Protein AF-A0A731H8X4-F1 (afdb_monomer_lite)

pLDDT: mean 91.04, std 11.13, range [48.56, 98.38]

Secondary structure (DSSP, 8-state):
--HHHHHHHHHHHHHHTSTT--S-GGGS-HHHHHHHHHHHHHHHHTT-HHHHHHHHHHTT-HHHHHHHHHHHHHHHHHHHHHHHHTT-

Radius of gyration: 14.01 Å; chains: 1; bounding box: 28×38×36 Å

Structure (mmCIF, N/CA/C/O backbone):
data_AF-A0A731H8X4-F1
#
_entry.id   AF-A0A731H8X4-F1
#
loop_
_atom_site.group_PDB
_atom_site.id
_atom_site.type_symbol
_atom_site.label_atom_id
_atom_site.label_alt_id
_atom_site.label_comp_id
_atom_site.label_asym_id
_atom_site.label_entity_id
_atom_site.label_seq_id
_atom_site.pdbx_PDB_ins_code
_atom_site.Cartn_x
_atom_site.Cartn_y
_atom_site.Cartn_z
_atom_site.occupancy
_atom_site.B_iso_or_equiv
_atom_site.auth_seq_id
_atom_site.auth_comp_id
_atom_site.auth_asym_id
_atom_site.auth_atom_id
_atom_site.pdbx_PDB_model_num
ATOM 1 N N . MET A 1 1 ? -4.742 11.439 7.504 1.00 80.88 1 MET A N 1
ATOM 2 C CA . MET A 1 1 ? -4.213 11.193 6.140 1.00 80.88 1 MET A CA 1
ATOM 3 C C . MET A 1 1 ? -5.302 11.455 5.112 1.00 80.88 1 MET A C 1
ATOM 5 O O . MET A 1 1 ? -6.460 11.179 5.412 1.00 80.88 1 MET A O 1
ATOM 9 N N . THR A 1 2 ? -4.964 11.998 3.939 1.00 93.69 2 THR A N 1
ATOM 10 C CA . THR A 1 2 ? -5.929 12.132 2.830 1.00 93.69 2 THR A CA 1
ATOM 11 C C . THR A 1 2 ? -6.311 10.752 2.289 1.00 93.69 2 THR A C 1
ATOM 13 O O . THR A 1 2 ? -5.567 9.791 2.482 1.00 93.69 2 THR A O 1
ATOM 16 N N . ILE A 1 3 ? -7.460 10.641 1.613 1.00 94.44 3 ILE A N 1
ATOM 17 C CA . ILE A 1 3 ? -7.887 9.382 0.972 1.00 94.44 3 ILE A CA 1
ATOM 18 C C . ILE A 1 3 ? -6.838 8.912 -0.040 1.00 94.44 3 ILE A C 1
ATOM 20 O O . ILE A 1 3 ? -6.470 7.744 -0.034 1.00 94.44 3 ILE A O 1
ATOM 24 N N . GLU A 1 4 ? -6.315 9.835 -0.848 1.00 94.94 4 GLU A N 1
ATOM 25 C CA . GLU A 1 4 ? -5.245 9.564 -1.812 1.00 94.94 4 GLU A CA 1
ATOM 26 C C . GLU A 1 4 ? -4.000 8.984 -1.133 1.00 94.94 4 GLU A C 1
ATOM 28 O O . GLU A 1 4 ? -3.495 7.951 -1.555 1.00 94.94 4 GLU A O 1
ATOM 33 N N . TYR A 1 5 ? -3.553 9.584 -0.025 1.00 95.38 5 TYR A N 1
ATOM 34 C CA . TYR A 1 5 ? -2.397 9.073 0.707 1.00 95.38 5 TYR A CA 1
ATOM 35 C C . TYR A 1 5 ? -2.651 7.668 1.264 1.00 95.38 5 TYR A C 1
ATOM 37 O O . TYR A 1 5 ? -1.801 6.795 1.131 1.00 95.38 5 TYR A O 1
ATOM 45 N N . LYS A 1 6 ? -3.832 7.417 1.848 1.00 97.44 6 LYS A N 1
ATOM 46 C CA . LYS A 1 6 ? -4.190 6.076 2.341 1.00 97.44 6 LYS A CA 1
ATOM 47 C C . LYS A 1 6 ? -4.183 5.052 1.207 1.00 97.44 6 LYS A C 1
ATOM 49 O O . LYS A 1 6 ? -3.666 3.958 1.391 1.00 97.44 6 LYS A O 1
ATOM 54 N N . LEU A 1 7 ? -4.734 5.412 0.049 1.00 97.94 7 LEU A N 1
ATOM 55 C CA . LEU A 1 7 ? -4.787 4.543 -1.123 1.00 97.94 7 LEU A CA 1
ATOM 56 C C . LEU A 1 7 ? -3.377 4.185 -1.614 1.00 97.94 7 LEU A C 1
ATOM 58 O O . LEU A 1 7 ? -3.080 3.010 -1.806 1.00 97.94 7 LEU A O 1
ATOM 62 N N . GLU A 1 8 ? -2.508 5.184 -1.767 1.00 97.69 8 GLU A N 1
ATOM 63 C CA . GLU A 1 8 ? -1.129 5.008 -2.233 1.00 97.69 8 GLU A CA 1
ATOM 64 C C . GLU A 1 8 ? -0.286 4.145 -1.285 1.00 97.69 8 GLU A C 1
ATOM 66 O O . GLU A 1 8 ? 0.473 3.288 -1.744 1.00 97.69 8 GLU A O 1
ATOM 71 N N . ILE A 1 9 ? -0.416 4.355 0.028 1.00 97.75 9 ILE A N 1
ATOM 72 C CA . ILE A 1 9 ? 0.328 3.586 1.031 1.00 97.75 9 ILE A CA 1
ATOM 73 C C . ILE A 1 9 ? -0.196 2.158 1.129 1.00 97.75 9 ILE A C 1
ATOM 75 O O . ILE A 1 9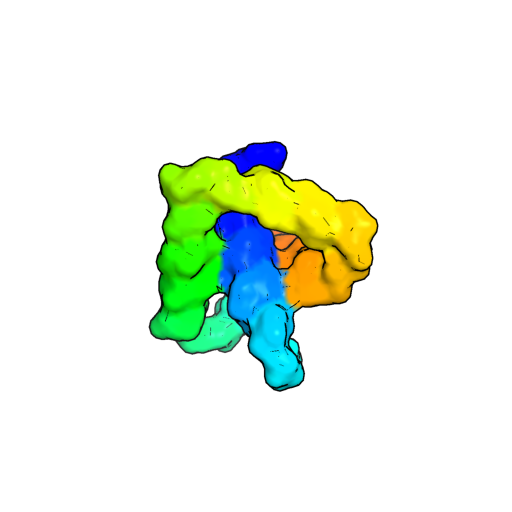 ? 0.596 1.222 1.096 1.00 97.75 9 ILE A O 1
ATOM 79 N N . LEU A 1 10 ? -1.516 1.967 1.197 1.00 98.06 10 LEU A N 1
ATOM 80 C CA . LEU A 1 10 ? -2.091 0.628 1.313 1.00 98.06 10 LEU A CA 1
ATOM 81 C C . LEU A 1 10 ? -1.823 -0.222 0.070 1.00 98.06 10 LEU A C 1
ATOM 83 O O . LEU A 1 10 ? -1.507 -1.397 0.212 1.00 98.06 10 LEU A O 1
ATOM 87 N N . ALA A 1 11 ? -1.882 0.351 -1.135 1.00 97.62 11 ALA A N 1
ATOM 88 C CA . ALA A 1 11 ? -1.563 -0.396 -2.351 1.00 97.62 11 ALA A CA 1
ATOM 89 C C . ALA A 1 11 ? -0.108 -0.902 -2.335 1.00 97.62 11 ALA A C 1
ATOM 91 O O . ALA A 1 11 ? 0.147 -2.070 -2.622 1.00 97.62 11 ALA A O 1
ATOM 92 N N . ARG A 1 12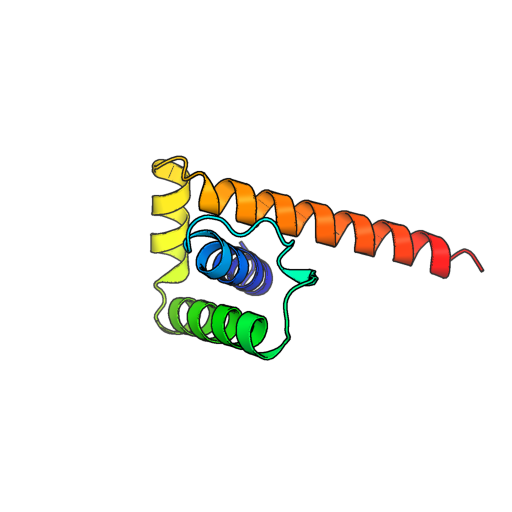 ? 0.839 -0.057 -1.910 1.00 97.12 12 ARG A N 1
ATOM 93 C CA . ARG A 1 12 ? 2.246 -0.448 -1.730 1.00 97.12 12 ARG A CA 1
ATOM 94 C C . ARG A 1 12 ? 2.440 -1.470 -0.625 1.00 97.12 12 ARG A C 1
ATOM 96 O O . ARG A 1 12 ? 3.208 -2.406 -0.798 1.00 97.12 12 ARG A O 1
ATOM 103 N N . PHE A 1 13 ? 1.743 -1.306 0.492 1.00 97.12 13 PHE A N 1
ATOM 104 C CA . PHE A 1 13 ? 1.785 -2.263 1.587 1.00 97.12 13 PHE A CA 1
ATOM 105 C C . PHE A 1 13 ? 1.339 -3.647 1.102 1.00 97.12 13 PHE A C 1
ATOM 107 O O . PHE A 1 13 ? 2.101 -4.600 1.214 1.00 97.12 13 PHE A O 1
ATOM 114 N N . PHE A 1 14 ? 0.180 -3.748 0.442 1.00 96.25 14 PHE A N 1
ATOM 115 C CA . PHE A 1 14 ? -0.307 -5.018 -0.112 1.00 96.25 14 PHE A CA 1
ATOM 116 C C . PHE A 1 14 ? 0.614 -5.628 -1.170 1.00 96.25 14 PHE A C 1
ATOM 118 O O . PHE A 1 14 ? 0.589 -6.837 -1.377 1.00 96.25 14 PHE A O 1
ATOM 125 N N . TYR A 1 15 ? 1.428 -4.813 -1.831 1.00 95.56 15 TYR A N 1
ATOM 126 C CA . TYR A 1 15 ? 2.469 -5.299 -2.723 1.00 95.56 15 TYR A CA 1
ATOM 127 C C . TYR A 1 15 ? 3.683 -5.866 -1.965 1.00 95.56 15 TYR A C 1
ATOM 129 O O . TYR A 1 15 ? 4.192 -6.919 -2.348 1.00 95.56 15 TYR A O 1
ATOM 137 N N . TYR A 1 16 ? 4.140 -5.195 -0.901 1.00 94.62 16 TYR A N 1
ATOM 138 C CA . TYR A 1 16 ? 5.353 -5.570 -0.164 1.00 94.62 16 TYR A CA 1
ATOM 139 C C . TYR A 1 16 ? 5.169 -6.700 0.852 1.00 94.62 16 TYR A C 1
ATOM 141 O O . TYR A 1 16 ? 6.147 -7.388 1.125 1.00 94.62 16 TYR A O 1
ATOM 149 N N . ILE A 1 17 ? 3.948 -6.948 1.345 1.00 91.62 17 ILE A N 1
ATOM 150 C CA . ILE A 1 17 ? 3.676 -8.088 2.245 1.00 91.62 17 ILE A CA 1
ATOM 151 C C . ILE A 1 17 ? 3.962 -9.451 1.594 1.00 91.62 17 ILE A C 1
ATOM 153 O O . ILE A 1 17 ? 4.169 -10.449 2.288 1.00 91.62 17 ILE A O 1
ATOM 157 N N . GLU A 1 18 ? 3.959 -9.530 0.259 1.00 78.06 18 GLU A N 1
ATOM 158 C CA . GLU A 1 18 ? 4.413 -10.725 -0.444 1.00 78.06 18 GLU A CA 1
ATOM 159 C C . GLU A 1 18 ? 5.948 -10.775 -0.422 1.00 78.06 18 GLU A C 1
ATOM 161 O O . GLU A 1 18 ? 6.629 -9.906 -0.967 1.00 78.06 18 GLU A O 1
ATOM 166 N N . GLN A 1 19 ? 6.504 -11.803 0.229 1.00 64.50 19 GLN A N 1
ATOM 167 C CA . GLN A 1 19 ? 7.935 -11.859 0.529 1.00 64.50 19 GLN A CA 1
ATOM 168 C C . GLN A 1 19 ? 8.824 -11.824 -0.728 1.00 64.50 19 GLN A C 1
ATOM 170 O O . GLN A 1 19 ? 8.613 -12.571 -1.684 1.00 64.50 19 GLN A O 1
ATOM 175 N N . ASN A 1 20 ? 9.889 -11.014 -0.643 1.00 66.75 20 ASN A N 1
ATOM 176 C CA . ASN A 1 20 ? 10.987 -10.848 -1.608 1.00 66.75 20 ASN A CA 1
ATOM 177 C C . ASN A 1 20 ? 10.641 -10.161 -2.935 1.00 66.75 20 ASN A C 1
ATOM 179 O O . ASN A 1 20 ? 11.060 -10.603 -4.007 1.00 66.75 20 ASN A O 1
ATOM 183 N N . LYS A 1 21 ? 9.949 -9.023 -2.877 1.00 71.56 21 LYS A N 1
ATOM 184 C CA . LYS A 1 21 ? 9.882 -8.114 -4.026 1.00 71.56 21 LYS A CA 1
ATOM 185 C C . LYS A 1 21 ? 10.951 -7.040 -3.912 1.00 71.56 21 LYS A C 1
ATOM 187 O O . LYS A 1 21 ? 10.881 -6.217 -3.011 1.00 71.56 21 LYS A O 1
ATOM 192 N N . ASP A 1 22 ? 11.929 -7.035 -4.814 1.00 83.75 22 ASP A N 1
ATOM 193 C CA . ASP A 1 22 ? 12.978 -5.998 -4.892 1.00 83.75 22 ASP A CA 1
ATOM 194 C C . ASP A 1 22 ? 12.628 -4.861 -5.863 1.00 83.75 22 ASP A C 1
ATOM 196 O O . ASP A 1 22 ? 13.317 -3.845 -5.918 1.00 83.75 22 ASP A O 1
ATOM 200 N N . ILE A 1 23 ? 11.538 -5.012 -6.617 1.00 90.25 23 ILE A N 1
ATOM 201 C CA . ILE A 1 23 ? 11.107 -4.047 -7.628 1.00 90.25 23 ILE A CA 1
ATOM 202 C C . ILE A 1 23 ? 10.277 -2.939 -6.951 1.00 90.25 23 ILE A C 1
ATOM 204 O O . ILE A 1 23 ? 9.346 -3.266 -6.205 1.00 90.25 23 ILE A O 1
ATOM 208 N N . PRO A 1 24 ? 10.576 -1.646 -7.183 1.00 91.75 24 PRO A N 1
ATOM 209 C CA . PRO A 1 24 ? 9.747 -0.527 -6.733 1.00 91.75 24 PRO A CA 1
ATOM 210 C C . PRO A 1 24 ? 8.300 -0.626 -7.230 1.00 91.75 24 PRO A C 1
ATOM 212 O O . PRO A 1 24 ? 8.046 -1.045 -8.359 1.00 91.75 24 PRO A O 1
ATOM 215 N N . PHE A 1 25 ? 7.331 -0.193 -6.422 1.00 94.56 25 PHE A N 1
ATOM 216 C CA . PHE A 1 25 ? 5.905 -0.358 -6.749 1.00 94.56 25 PHE A CA 1
ATOM 217 C C . PHE A 1 25 ? 5.485 0.371 -8.035 1.00 94.56 25 PHE A C 1
ATOM 219 O O . PHE A 1 25 ? 4.569 -0.039 -8.743 1.00 94.56 25 PHE A O 1
ATOM 226 N N . ASN A 1 26 ? 6.151 1.474 -8.374 1.00 92.00 26 ASN A N 1
ATOM 227 C CA . ASN A 1 26 ? 5.878 2.206 -9.610 1.00 92.00 26 ASN A CA 1
ATOM 228 C C . ASN A 1 26 ? 6.436 1.519 -10.873 1.00 92.00 26 ASN A C 1
ATOM 230 O O . ASN A 1 26 ? 6.056 1.926 -11.972 1.00 92.00 26 ASN A O 1
ATOM 234 N N . GLU A 1 27 ? 7.308 0.518 -10.725 1.00 92.75 27 GLU A N 1
ATOM 235 C CA . GLU A 1 27 ? 8.005 -0.184 -11.814 1.00 92.75 27 GLU A CA 1
ATOM 236 C C . GLU A 1 27 ? 7.395 -1.557 -12.144 1.00 92.75 27 GLU A C 1
ATOM 238 O O . GLU A 1 27 ? 7.779 -2.179 -13.135 1.00 92.75 27 GLU A O 1
ATOM 243 N N . ILE A 1 28 ? 6.421 -2.025 -11.359 1.00 92.94 28 ILE A N 1
ATOM 244 C CA . ILE A 1 28 ? 5.732 -3.295 -11.621 1.00 92.94 28 ILE A CA 1
ATOM 245 C C . ILE A 1 28 ? 4.742 -3.195 -12.783 1.00 92.94 28 ILE A C 1
ATOM 247 O O . ILE A 1 28 ? 4.366 -2.109 -13.238 1.00 92.94 28 ILE A O 1
ATOM 251 N N . ASN A 1 29 ? 4.302 -4.359 -13.263 1.00 94.06 29 ASN A N 1
ATOM 252 C CA . ASN A 1 29 ? 3.307 -4.438 -14.326 1.00 94.06 29 ASN A CA 1
ATOM 253 C C . ASN A 1 29 ? 1.956 -3.844 -13.879 1.00 94.06 29 ASN A C 1
ATOM 255 O O . ASN A 1 29 ? 1.627 -3.795 -12.693 1.00 94.06 29 ASN A O 1
ATOM 259 N N . ILE A 1 30 ? 1.175 -3.375 -14.852 1.00 94.88 30 ILE A N 1
ATOM 260 C CA . ILE A 1 30 ? -0.075 -2.661 -14.577 1.00 94.88 30 ILE A CA 1
ATOM 261 C C . ILE A 1 30 ? -1.124 -3.542 -13.892 1.00 94.88 30 ILE A C 1
ATOM 263 O O . ILE A 1 30 ? -1.771 -3.061 -12.972 1.00 94.88 30 ILE A O 1
ATOM 267 N N . ASP A 1 31 ? -1.237 -4.818 -14.268 1.00 96.12 31 ASP A N 1
ATOM 268 C CA . ASP A 1 31 ? -2.259 -5.724 -13.730 1.00 96.12 31 ASP A CA 1
ATOM 269 C C . ASP A 1 31 ? -2.051 -5.978 -12.228 1.00 96.12 31 ASP A C 1
ATOM 271 O O . ASP A 1 31 ? -2.991 -5.937 -11.434 1.00 96.12 31 ASP A O 1
ATOM 275 N N . GLU A 1 32 ? -0.801 -6.190 -11.819 1.00 93.62 32 GLU A N 1
ATOM 276 C CA . GLU A 1 32 ? -0.414 -6.361 -10.420 1.00 93.62 32 GLU A CA 1
ATOM 277 C C . GLU A 1 32 ? -0.631 -5.076 -9.618 1.00 93.62 32 GLU A C 1
ATOM 279 O O . GLU A 1 32 ? -1.183 -5.102 -8.516 1.00 93.62 32 GLU A O 1
ATOM 284 N N . ARG A 1 33 ? -0.264 -3.929 -10.196 1.00 95.44 33 ARG A N 1
ATOM 285 C CA . ARG A 1 33 ? -0.482 -2.630 -9.560 1.00 95.44 33 ARG A CA 1
ATOM 286 C C . ARG A 1 33 ? -1.970 -2.328 -9.372 1.00 95.44 33 ARG A C 1
ATOM 288 O O . ARG A 1 33 ? -2.372 -1.875 -8.299 1.00 95.44 33 ARG A O 1
ATOM 295 N N . ASP A 1 34 ? -2.784 -2.597 -10.386 1.00 97.38 34 ASP A N 1
ATOM 296 C CA .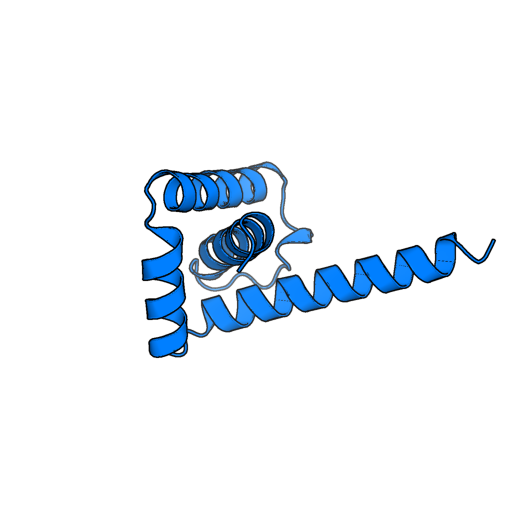 ASP A 1 34 ? -4.232 -2.391 -10.354 1.00 97.38 34 ASP A CA 1
ATOM 297 C C . ASP A 1 34 ? -4.899 -3.315 -9.329 1.00 97.38 34 ASP A C 1
ATOM 299 O O . ASP A 1 34 ? -5.806 -2.881 -8.614 1.00 97.38 34 ASP A O 1
ATOM 303 N N . LEU A 1 35 ? -4.408 -4.551 -9.171 1.00 96.12 35 LEU A N 1
ATOM 304 C CA . LEU A 1 35 ? -4.853 -5.454 -8.110 1.00 96.12 35 LEU A CA 1
ATOM 305 C C . LEU A 1 35 ? -4.576 -4.869 -6.717 1.00 96.12 35 LEU A C 1
ATOM 307 O O . LEU A 1 35 ? -5.475 -4.835 -5.874 1.00 96.12 35 LEU A O 1
ATOM 311 N N . CYS A 1 36 ? -3.370 -4.355 -6.474 1.00 97.19 36 CYS A N 1
ATOM 312 C CA . CYS A 1 36 ? -3.025 -3.719 -5.202 1.00 97.19 36 CYS A CA 1
ATOM 313 C C . CYS A 1 36 ? -3.919 -2.505 -4.900 1.00 97.19 36 CYS A C 1
ATOM 315 O O . CYS A 1 36 ? -4.423 -2.361 -3.781 1.00 97.19 36 CYS A O 1
ATOM 317 N N . TYR A 1 37 ? -4.178 -1.656 -5.900 1.00 98.25 37 TYR A N 1
ATOM 318 C CA . TYR A 1 37 ? -5.100 -0.528 -5.752 1.00 98.25 37 TYR A CA 1
ATOM 319 C C . TYR A 1 37 ? -6.544 -0.970 -5.520 1.00 98.25 37 TYR A C 1
ATOM 321 O O . TYR A 1 37 ? -7.242 -0.358 -4.711 1.00 98.25 37 TYR A O 1
ATOM 329 N N . PHE A 1 38 ? -6.998 -2.037 -6.180 1.00 98.25 38 PHE A N 1
ATOM 330 C CA . PHE A 1 38 ? -8.331 -2.595 -5.973 1.00 98.25 38 PHE A CA 1
ATOM 331 C C . PHE A 1 38 ? -8.532 -3.041 -4.518 1.00 98.25 38 PHE A C 1
ATOM 333 O O . PHE A 1 38 ? -9.537 -2.684 -3.893 1.00 98.25 38 PHE A O 1
ATOM 340 N N . VAL A 1 39 ? -7.556 -3.754 -3.947 1.00 97.56 39 VAL A N 1
ATOM 341 C CA . VAL A 1 39 ? -7.597 -4.186 -2.540 1.00 97.56 39 VAL A CA 1
ATOM 342 C C . VAL A 1 39 ? -7.568 -2.976 -1.600 1.00 97.56 39 VAL A C 1
ATOM 344 O O . VAL A 1 39 ? -8.424 -2.862 -0.721 1.00 97.56 39 VAL A O 1
ATOM 347 N N . ALA A 1 40 ? -6.662 -2.020 -1.818 1.00 98.12 40 ALA A N 1
ATOM 348 C CA . ALA A 1 40 ? -6.579 -0.794 -1.020 1.00 98.12 40 ALA A CA 1
ATOM 349 C C . ALA A 1 40 ? -7.877 0.022 -1.038 1.00 98.12 40 ALA A C 1
ATOM 351 O O . ALA A 1 40 ? -8.375 0.447 0.008 1.00 98.12 40 ALA A O 1
ATOM 352 N N . HIS A 1 41 ? -8.480 0.177 -2.214 1.00 98.25 41 HIS A N 1
ATOM 353 C CA . HIS A 1 41 ? -9.762 0.847 -2.366 1.00 98.25 41 HIS A CA 1
ATOM 354 C C . HIS A 1 41 ? -10.873 0.136 -1.581 1.00 98.25 41 HIS A C 1
ATOM 356 O O . HIS A 1 41 ? -11.692 0.797 -0.940 1.00 98.25 41 HIS A O 1
ATOM 362 N N . ARG A 1 42 ? -10.880 -1.204 -1.551 1.00 98.19 42 ARG A N 1
ATOM 363 C CA . ARG A 1 42 ? -11.860 -1.973 -0.774 1.00 98.19 42 ARG A CA 1
ATOM 364 C C . ARG A 1 42 ? -11.742 -1.717 0.731 1.00 98.19 42 ARG A C 1
ATOM 366 O O . ARG A 1 42 ? -12.764 -1.507 1.381 1.00 98.19 42 ARG A O 1
ATOM 373 N N . TYR A 1 43 ? -10.524 -1.655 1.270 1.00 98.12 43 TYR A N 1
ATOM 374 C CA . TYR A 1 43 ? -10.290 -1.310 2.680 1.00 98.12 43 TYR A CA 1
ATOM 375 C C . TYR A 1 43 ? -10.789 0.095 3.030 1.00 98.12 43 TYR A C 1
ATOM 377 O O . TYR A 1 43 ? -11.344 0.303 4.110 1.00 98.12 43 TYR A O 1
ATOM 385 N N . ILE A 1 44 ? -10.629 1.055 2.117 1.00 97.75 44 ILE A N 1
ATOM 386 C CA . ILE A 1 44 ? -11.148 2.416 2.295 1.00 97.75 44 ILE A CA 1
ATOM 387 C C . ILE A 1 44 ? -12.682 2.410 2.287 1.00 97.75 44 ILE A C 1
ATOM 389 O O . ILE A 1 44 ? -13.291 2.981 3.187 1.00 97.75 44 ILE A O 1
ATOM 393 N N . GLN A 1 45 ? -13.314 1.736 1.320 1.00 97.81 45 GLN A N 1
ATOM 394 C CA . GLN A 1 45 ? -14.778 1.656 1.227 1.00 97.81 45 GLN A CA 1
ATOM 395 C C . GLN A 1 45 ? -15.426 0.969 2.432 1.00 97.81 45 GLN A C 1
ATOM 397 O O . GLN A 1 45 ? -16.532 1.329 2.830 1.00 97.81 45 GLN A O 1
ATOM 402 N N . GLU A 1 46 ? -14.750 -0.021 3.010 1.00 97.62 46 GLU A N 1
ATOM 403 C CA . GLU A 1 46 ? -15.224 -0.741 4.192 1.00 97.62 46 GLU A CA 1
ATOM 404 C C . GLU A 1 46 ? -14.875 -0.033 5.514 1.00 97.62 46 GLU A C 1
ATOM 406 O O . GLU A 1 46 ? -15.145 -0.585 6.577 1.00 97.62 46 GLU A O 1
ATOM 411 N N . ASN A 1 47 ? -14.303 1.180 5.473 1.00 96.62 47 ASN A N 1
ATOM 412 C CA . ASN A 1 47 ? -13.820 1.936 6.640 1.00 96.62 47 ASN A CA 1
ATOM 413 C C . ASN A 1 47 ? -12.791 1.176 7.503 1.00 96.62 47 ASN A C 1
ATOM 415 O O . ASN A 1 47 ? -12.660 1.444 8.693 1.00 96.62 47 ASN A O 1
ATOM 419 N N . LYS A 1 48 ? -12.037 0.249 6.901 1.00 97.56 48 LYS A N 1
ATOM 420 C CA . LYS A 1 48 ? -10.993 -0.557 7.564 1.00 97.56 48 LYS A CA 1
ATOM 421 C C . LYS A 1 48 ? -9.589 0.022 7.410 1.00 97.56 48 LYS A C 1
ATOM 423 O O . LYS A 1 48 ? -8.663 -0.411 8.084 1.00 97.56 48 LYS A O 1
ATOM 428 N N . ALA A 1 49 ? -9.414 0.975 6.495 1.00 97.75 49 ALA A N 1
ATOM 429 C CA . ALA A 1 49 ? -8.109 1.549 6.181 1.00 97.75 49 ALA A CA 1
ATOM 430 C C . ALA A 1 49 ? -7.443 2.223 7.391 1.00 97.75 49 ALA A C 1
ATOM 432 O O . ALA A 1 49 ? -6.248 2.051 7.590 1.00 97.75 49 ALA A O 1
ATOM 433 N N . ASP A 1 50 ? -8.201 2.981 8.188 1.00 97.69 50 ASP A N 1
ATOM 434 C CA . ASP A 1 50 ? -7.636 3.706 9.332 1.00 97.69 50 ASP A CA 1
ATOM 435 C C . ASP A 1 50 ? -7.185 2.764 10.449 1.00 97.69 50 ASP A C 1
ATOM 437 O O . ASP A 1 50 ? -6.058 2.892 10.917 1.00 97.69 50 ASP A O 1
ATOM 441 N N . GLU A 1 51 ? -8.019 1.783 10.803 1.00 97.69 51 GLU A N 1
ATOM 442 C CA . GLU A 1 51 ? -7.692 0.759 11.803 1.00 97.69 51 GLU A CA 1
ATOM 443 C C . GLU A 1 51 ? -6.455 -0.053 11.393 1.00 97.69 51 GLU A C 1
ATOM 445 O O . GLU A 1 51 ? -5.548 -0.248 12.199 1.00 97.69 51 GLU A O 1
ATOM 450 N N . LEU A 1 52 ? -6.376 -0.471 10.123 1.00 97.94 52 LEU A N 1
ATOM 451 C CA . LEU A 1 52 ? -5.210 -1.190 9.613 1.00 97.94 52 LEU A CA 1
ATOM 452 C C . LEU A 1 52 ? -3.942 -0.332 9.690 1.00 97.94 52 LEU A C 1
ATOM 454 O O . LEU A 1 52 ? -2.923 -0.798 10.185 1.00 97.94 52 LEU A O 1
ATOM 458 N N . ILE A 1 53 ? -3.983 0.915 9.209 1.00 98.00 53 ILE A N 1
ATOM 459 C CA . ILE A 1 53 ? -2.796 1.780 9.222 1.00 98.00 53 ILE A CA 1
ATOM 460 C C . ILE A 1 53 ? -2.338 2.056 10.659 1.00 98.00 53 ILE A C 1
ATOM 462 O O . ILE A 1 53 ? -1.139 2.050 10.926 1.00 98.00 53 ILE A O 1
ATOM 466 N N . GLU A 1 54 ? -3.268 2.277 11.589 1.00 98.12 54 GLU A N 1
ATOM 467 C CA . GLU A 1 54 ? -2.936 2.467 13.001 1.00 98.12 54 GLU A CA 1
ATOM 468 C C . GLU A 1 54 ? -2.236 1.235 13.589 1.00 98.12 54 GLU A C 1
ATOM 470 O O . GLU A 1 54 ? -1.185 1.381 14.214 1.00 98.12 54 GLU A O 1
ATOM 475 N N . ALA A 1 55 ? -2.751 0.031 13.320 1.00 98.31 55 ALA A N 1
ATOM 476 C CA . ALA A 1 55 ? -2.117 -1.214 13.749 1.00 98.31 55 ALA A CA 1
ATOM 477 C C . ALA A 1 55 ? -0.691 -1.359 13.185 1.00 98.31 55 ALA A C 1
ATOM 479 O O . ALA A 1 55 ? 0.241 -1.605 13.947 1.00 98.31 55 ALA A O 1
ATOM 480 N N . LEU A 1 56 ? -0.494 -1.104 11.886 1.00 97.75 56 LEU A N 1
ATOM 481 C CA . LEU A 1 56 ? 0.820 -1.193 11.232 1.00 97.75 56 LEU A CA 1
ATOM 482 C C . LEU A 1 56 ? 1.840 -0.197 11.804 1.00 97.75 56 LEU A C 1
ATOM 484 O O . LEU A 1 56 ? 3.022 -0.517 11.943 1.00 97.75 56 LEU A O 1
ATOM 488 N N . ILE A 1 57 ? 1.389 1.008 12.171 1.00 97.69 57 ILE A N 1
ATOM 489 C CA . ILE A 1 57 ? 2.232 2.008 12.839 1.00 97.69 57 ILE A CA 1
ATOM 490 C C . ILE A 1 57 ? 2.620 1.534 14.244 1.00 97.69 57 ILE A C 1
ATOM 492 O O . ILE A 1 57 ? 3.788 1.643 14.617 1.00 97.69 57 ILE A O 1
ATOM 496 N N . ILE A 1 58 ? 1.662 1.022 15.024 1.00 98.38 58 ILE A N 1
ATOM 497 C CA . ILE A 1 58 ? 1.900 0.535 16.393 1.00 98.38 58 ILE A CA 1
ATOM 498 C C . ILE A 1 58 ? 2.870 -0.650 16.391 1.00 98.38 58 ILE A C 1
ATOM 500 O O . ILE A 1 58 ? 3.746 -0.731 17.252 1.00 98.38 58 ILE A O 1
ATOM 504 N N . GLU A 1 59 ? 2.730 -1.547 15.420 1.00 97.56 59 GLU A N 1
ATOM 505 C CA . GLU A 1 59 ? 3.578 -2.730 15.272 1.00 97.56 59 GLU A CA 1
ATOM 506 C C . GLU A 1 59 ? 4.963 -2.412 14.694 1.00 97.56 59 GLU A C 1
ATOM 508 O O . GLU A 1 59 ? 5.845 -3.270 14.721 1.00 97.56 59 GLU A O 1
ATOM 513 N N . ASN A 1 60 ? 5.186 -1.175 14.227 1.00 96.81 60 ASN A N 1
ATOM 514 C CA . ASN A 1 60 ? 6.399 -0.773 13.517 1.00 96.81 60 ASN A CA 1
ATOM 515 C C . ASN A 1 60 ? 6.701 -1.744 12.358 1.00 96.81 60 ASN A C 1
ATOM 517 O O . ASN A 1 60 ? 7.815 -2.259 12.222 1.00 96.81 60 ASN A O 1
ATOM 521 N N . ASP A 1 61 ? 5.667 -2.023 11.562 1.00 96.81 61 ASP A N 1
ATOM 522 C CA . ASP A 1 61 ? 5.712 -3.011 10.492 1.00 96.81 61 ASP A CA 1
ATOM 523 C C . ASP A 1 61 ? 6.683 -2.585 9.376 1.00 96.81 61 ASP A C 1
ATOM 525 O O . ASP A 1 61 ? 6.620 -1.472 8.842 1.00 96.81 61 ASP A O 1
ATOM 529 N N . ASN A 1 62 ? 7.613 -3.478 9.026 1.00 95.06 62 ASN A N 1
ATOM 530 C CA . ASN A 1 62 ? 8.673 -3.176 8.063 1.00 95.06 62 ASN A CA 1
ATOM 531 C C . ASN A 1 62 ? 8.136 -2.990 6.638 1.00 95.06 62 ASN A C 1
ATOM 533 O O . ASN A 1 62 ? 8.677 -2.170 5.893 1.00 95.06 62 ASN A O 1
ATOM 537 N N . ASP A 1 63 ? 7.082 -3.711 6.256 1.00 95.56 63 ASP A N 1
ATOM 538 C CA . ASP A 1 63 ? 6.492 -3.613 4.921 1.00 95.56 63 ASP A CA 1
ATOM 539 C C . ASP A 1 63 ? 5.701 -2.308 4.781 1.00 95.56 63 ASP A C 1
ATOM 541 O O . ASP A 1 63 ? 5.740 -1.657 3.734 1.00 95.56 63 ASP A O 1
ATOM 545 N N . TYR A 1 64 ? 5.059 -1.854 5.859 1.00 96.50 64 TYR A N 1
ATOM 546 C CA . TYR A 1 64 ? 4.436 -0.535 5.939 1.00 96.50 64 TYR A CA 1
ATOM 547 C C . TYR A 1 64 ? 5.461 0.607 5.870 1.00 96.50 64 TYR A C 1
ATOM 549 O O . TYR A 1 64 ? 5.255 1.586 5.139 1.00 96.50 64 TYR A O 1
ATOM 557 N N . ILE A 1 65 ? 6.581 0.489 6.593 1.00 96.00 65 ILE A N 1
ATOM 558 C CA . I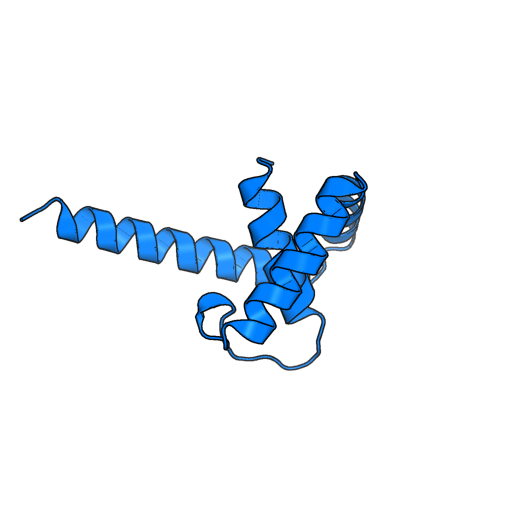LE A 1 65 ? 7.684 1.460 6.513 1.00 96.00 65 ILE A CA 1
ATOM 559 C C . ILE A 1 65 ? 8.199 1.522 5.074 1.00 96.00 65 ILE A C 1
ATOM 561 O O . ILE A 1 65 ? 8.261 2.600 4.483 1.00 96.00 65 ILE A O 1
ATOM 565 N N . ARG A 1 66 ? 8.458 0.363 4.465 1.00 95.00 66 ARG A N 1
ATOM 566 C CA . ARG A 1 66 ? 8.907 0.262 3.076 1.00 95.00 66 ARG A CA 1
ATOM 567 C C . ARG A 1 66 ? 7.913 0.868 2.083 1.00 95.00 66 ARG A C 1
ATOM 569 O O . ARG A 1 66 ? 8.320 1.585 1.170 1.00 95.00 66 ARG A O 1
ATOM 576 N N . ALA A 1 67 ? 6.619 0.617 2.265 1.00 96.00 67 ALA A N 1
ATOM 577 C CA . ALA A 1 67 ? 5.556 1.210 1.457 1.00 96.00 67 ALA A CA 1
ATOM 578 C C . ALA A 1 67 ? 5.551 2.743 1.543 1.00 96.00 67 ALA A C 1
ATOM 580 O O . ALA A 1 67 ? 5.357 3.435 0.540 1.00 96.00 67 ALA A O 1
ATOM 581 N N . THR A 1 68 ? 5.799 3.273 2.739 1.00 96.19 68 THR A N 1
ATOM 582 C CA . THR A 1 68 ? 5.896 4.713 2.981 1.00 96.19 68 THR A CA 1
ATOM 583 C C . THR A 1 68 ? 7.133 5.316 2.325 1.00 96.19 68 THR A C 1
ATOM 585 O O . THR A 1 68 ? 7.021 6.340 1.645 1.00 96.19 68 THR A O 1
ATOM 588 N N . ASP A 1 69 ? 8.283 4.659 2.445 1.00 95.56 69 ASP A N 1
ATOM 589 C CA . ASP A 1 69 ? 9.529 5.099 1.819 1.00 95.56 69 ASP A CA 1
ATOM 590 C C . ASP A 1 69 ? 9.427 5.109 0.289 1.00 95.56 69 ASP A C 1
ATOM 592 O O . ASP A 1 69 ? 9.774 6.111 -0.343 1.00 95.56 69 ASP A O 1
ATOM 596 N N . ASP A 1 70 ? 8.885 4.048 -0.321 1.00 95.25 70 ASP A N 1
ATOM 597 C CA . ASP A 1 70 ? 8.677 3.981 -1.774 1.00 95.25 70 ASP A CA 1
ATOM 598 C C . ASP A 1 70 ? 7.772 5.126 -2.265 1.00 95.25 70 ASP A C 1
ATOM 600 O O . ASP A 1 70 ? 8.099 5.818 -3.236 1.00 95.25 70 ASP A O 1
ATOM 604 N N . TYR A 1 71 ? 6.679 5.410 -1.545 1.00 96.12 71 TYR A N 1
ATOM 605 C CA . TYR A 1 71 ? 5.795 6.531 -1.870 1.00 96.12 71 TYR A CA 1
ATOM 606 C C . TYR A 1 71 ? 6.510 7.888 -1.785 1.00 96.12 71 TYR A C 1
ATOM 608 O O . TYR A 1 71 ? 6.375 8.715 -2.694 1.00 96.12 71 TYR A O 1
ATOM 616 N N . ILE A 1 72 ? 7.291 8.126 -0.726 1.00 94.88 72 ILE A N 1
ATOM 617 C CA . ILE A 1 72 ? 8.045 9.375 -0.543 1.00 94.88 72 ILE A CA 1
ATOM 618 C C . IL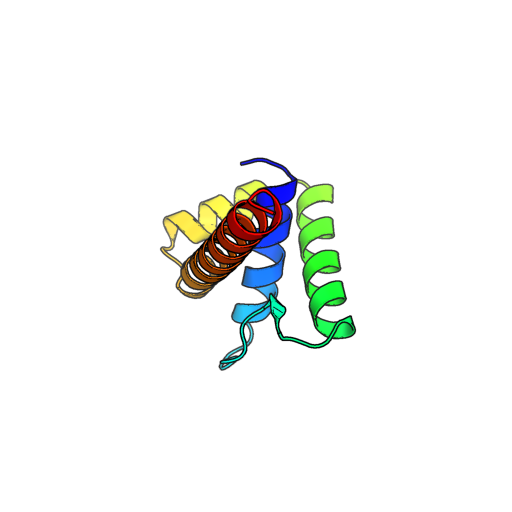E A 1 72 ? 9.082 9.547 -1.657 1.00 94.88 72 ILE A C 1
ATOM 620 O O . ILE A 1 72 ? 9.173 10.626 -2.249 1.00 94.88 72 ILE A O 1
ATOM 624 N N . ILE A 1 73 ? 9.831 8.492 -1.989 1.00 93.69 73 ILE A N 1
ATOM 625 C CA . ILE A 1 73 ? 10.824 8.506 -3.072 1.00 93.69 73 ILE A CA 1
ATOM 626 C C . ILE A 1 73 ? 10.149 8.832 -4.409 1.00 93.69 73 ILE A C 1
ATOM 628 O O . ILE A 1 73 ? 10.612 9.719 -5.132 1.00 93.69 73 ILE A O 1
ATOM 632 N N . MET A 1 74 ? 9.035 8.168 -4.729 1.00 93.19 74 MET A N 1
ATOM 633 C CA . MET A 1 74 ? 8.262 8.420 -5.948 1.00 93.19 74 MET A CA 1
ATOM 634 C C . MET A 1 74 ? 7.763 9.868 -6.015 1.00 93.19 74 MET A C 1
ATOM 636 O O . MET A 1 74 ? 7.921 10.530 -7.045 1.00 93.19 74 MET A O 1
ATOM 640 N N . ARG A 1 75 ? 7.212 10.391 -4.915 1.00 90.50 75 ARG A N 1
ATOM 641 C CA . ARG A 1 75 ? 6.710 11.768 -4.849 1.00 90.50 75 ARG A CA 1
ATOM 642 C C . ARG A 1 75 ? 7.828 12.789 -5.044 1.00 90.50 75 ARG A C 1
ATOM 644 O O . ARG A 1 75 ? 7.668 13.713 -5.836 1.00 90.50 75 ARG A O 1
ATOM 651 N N . ASN A 1 76 ? 8.965 12.599 -4.379 1.00 91.38 76 ASN A N 1
ATOM 652 C CA . ASN A 1 76 ? 10.115 13.491 -4.504 1.00 91.38 76 ASN A CA 1
ATOM 653 C C . ASN A 1 76 ? 10.653 13.518 -5.941 1.00 91.38 76 ASN A C 1
ATOM 655 O O . ASN A 1 76 ? 10.924 14.598 -6.465 1.00 91.38 76 ASN A O 1
ATOM 659 N N . ARG A 1 77 ? 10.728 12.357 -6.611 1.00 88.38 77 ARG A N 1
ATOM 660 C CA . ARG A 1 77 ? 11.100 12.271 -8.035 1.00 88.38 77 ARG A CA 1
ATOM 661 C C . ARG A 1 77 ? 10.125 13.046 -8.927 1.00 88.38 77 ARG A C 1
ATOM 663 O O . ARG A 1 77 ? 10.567 13.802 -9.788 1.00 88.38 77 ARG A O 1
ATOM 670 N N . LYS A 1 78 ? 8.810 12.911 -8.706 1.00 85.31 78 LYS A N 1
ATOM 671 C CA . LYS A 1 78 ? 7.792 13.675 -9.455 1.00 85.31 78 LYS A CA 1
ATOM 672 C C . LYS A 1 78 ? 7.937 15.186 -9.253 1.00 85.31 78 LYS A C 1
ATOM 674 O O . LYS A 1 78 ? 7.852 15.930 -10.223 1.00 85.31 78 LYS A O 1
ATOM 679 N N . CYS A 1 79 ? 8.189 15.639 -8.024 1.00 81.94 79 CYS A N 1
ATOM 680 C CA . CYS A 1 79 ? 8.403 17.061 -7.742 1.00 81.94 79 CYS A CA 1
ATOM 681 C C . CYS A 1 79 ? 9.658 17.607 -8.442 1.00 81.94 79 CYS A C 1
ATOM 683 O O . CYS A 1 79 ? 9.604 18.683 -9.031 1.00 81.94 79 CYS A O 1
ATOM 685 N N . GLN A 1 80 ? 10.767 16.860 -8.446 1.00 80.56 80 GLN A N 1
ATOM 686 C CA . GLN A 1 80 ? 11.990 17.261 -9.157 1.00 80.56 80 GLN A CA 1
ATOM 687 C C . GLN A 1 80 ? 11.734 17.446 -10.660 1.00 80.56 80 GLN A C 1
ATOM 689 O O . GLN A 1 80 ? 12.026 18.509 -11.198 1.00 80.56 80 GLN A O 1
ATOM 694 N N . GLN A 1 81 ? 11.072 16.477 -11.300 1.00 74.88 81 GLN A N 1
ATOM 695 C CA . GLN A 1 81 ? 10.719 16.549 -12.725 1.00 74.88 81 GLN A CA 1
ATOM 696 C C . GLN A 1 81 ? 9.798 17.733 -13.059 1.00 74.88 81 GLN A C 1
ATOM 698 O O . GLN A 1 81 ? 9.913 18.323 -14.128 1.00 74.88 81 GLN A O 1
ATOM 703 N N . GLN A 1 82 ? 8.873 18.099 -12.168 1.00 69.88 82 GLN A N 1
ATOM 70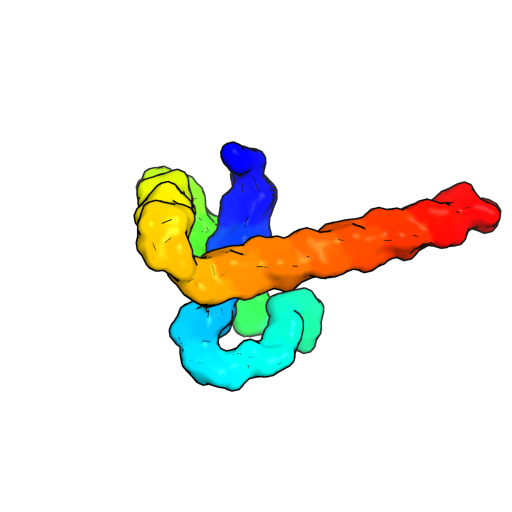4 C CA . GLN A 1 82 ? 8.002 19.264 -12.371 1.00 69.88 82 GLN A CA 1
ATOM 705 C C . GLN A 1 82 ? 8.798 20.574 -12.358 1.00 69.88 82 GLN A C 1
ATOM 707 O O . GLN A 1 82 ? 8.638 21.387 -13.263 1.00 69.88 82 GLN A O 1
ATOM 712 N N . THR A 1 83 ? 9.713 20.732 -11.399 1.00 68.75 83 THR A N 1
ATOM 713 C CA . THR A 1 83 ? 10.587 21.918 -11.314 1.00 68.75 83 THR A CA 1
ATOM 714 C C . THR A 1 83 ? 11.481 22.083 -12.547 1.00 68.75 83 THR A C 1
ATOM 716 O O . THR A 1 83 ? 11.752 23.204 -12.965 1.00 68.75 83 THR A O 1
ATOM 719 N N . GLU A 1 84 ? 11.939 20.977 -13.138 1.00 67.62 84 GLU A N 1
ATOM 720 C CA . GLU A 1 84 ? 12.754 20.989 -14.360 1.00 67.62 84 GLU A CA 1
ATOM 721 C C . GLU A 1 84 ? 11.935 21.354 -15.609 1.00 67.62 84 GLU A C 1
ATOM 723 O O . GLU A 1 84 ? 12.433 22.059 -16.484 1.00 67.62 84 GLU A O 1
ATOM 728 N N . ASN A 1 85 ? 10.671 20.925 -15.680 1.00 63.12 85 ASN A N 1
ATOM 729 C CA . ASN A 1 85 ? 9.792 21.190 -16.824 1.00 63.12 85 ASN A CA 1
ATOM 730 C C . ASN A 1 85 ? 9.172 22.599 -16.818 1.00 63.12 85 ASN A C 1
ATOM 732 O O . ASN A 1 85 ? 8.828 23.108 -17.879 1.00 63.12 85 ASN A O 1
ATOM 736 N N . GLU A 1 86 ? 9.022 23.235 -15.652 1.00 60.94 86 GLU A N 1
ATOM 737 C CA . GLU A 1 86 ? 8.530 24.621 -15.527 1.00 60.94 86 GLU A CA 1
ATOM 738 C C . GLU A 1 86 ? 9.628 25.680 -15.752 1.00 60.94 86 GLU A C 1
ATOM 740 O O . GLU A 1 86 ? 9.336 26.872 -15.837 1.00 60.94 86 GLU A O 1
ATOM 745 N N . GLY A 1 87 ? 10.892 25.256 -15.849 1.00 53.88 87 GLY A N 1
ATOM 746 C CA . GLY A 1 87 ? 12.051 26.119 -16.093 1.00 53.88 87 GLY A CA 1
ATOM 747 C C . GLY A 1 87 ? 12.426 26.324 -17.569 1.00 53.88 87 GLY A C 1
ATOM 748 O O . GLY A 1 87 ? 13.498 26.880 -17.820 1.00 53.88 87 GLY A O 1
ATOM 749 N N . VAL A 1 88 ? 11.598 25.868 -18.521 1.00 48.56 88 VAL A N 1
ATOM 750 C CA . VAL A 1 88 ? 11.803 25.982 -19.984 1.00 48.56 88 VAL A CA 1
ATOM 751 C C . VAL A 1 88 ? 10.793 26.933 -20.615 1.00 48.56 88 VAL A C 1
ATOM 753 O O . VAL A 1 88 ? 9.582 26.765 -20.357 1.00 48.56 88 VAL A O 1
#

Sequence (88 aa):
MTIEYKLEILARFFYYIEQNKDIPFNEINIDERDLCYFVAHRYIQENKADELIEALIIENDNDYIRATDDYIIMRNRKCQQQTENEGV

Organism: NCBI:txid340190

Foldseek 3Di:
DDLVVLLQLQLQLVVQVPPDDPDQLVRDDPVSSVVSSVVSVVCVVVVNSVVVLVVCVVVVPPSSVVSVVSVVVVVVVVVVVVVVVVVD